Protein AF-A0A835P9I3-F1 (afdb_monomer_lite)

Foldseek 3Di:
DDDDDPPPDDDDDDDDDDDDDDDDDDDDDDDPDPPPPPVPPQQEKEFEPVCCPDPVLVVCVVVRHHYHYDHDPAAGMDRDQAEGEHEDEPVRVVVCVVVVVVVVNVVVCVVRHNHYYYHYDYDPVDDDDPPVPPPPPPPPDPDDDDDPDPPPD

Sequence (153 aa):
MMIPVDQDGRCIGPTTLFGPNPAISLDLPTKKLGCKMTMEKEMRVIVDMRKFMSSLPNVLHQKGMKVVHVTLDVGDYVLSPLVCVERKSISDLFQSFASGRLYHQVETMVCYYMIPILLIEFSQDKSFSFQVHIWRHLVSYHSFKFTNQPIVV

Radius of gyration: 31.37 Å; chains: 1; bounding box: 77×54×74 Å

Structure (mmCIF, N/CA/C/O backbone):
data_AF-A0A835P9I3-F1
#
_entry.id   AF-A0A835P9I3-F1
#
loop_
_atom_site.group_PDB
_atom_site.id
_atom_site.type_symbol
_atom_site.label_atom_id
_atom_site.label_alt_id
_atom_site.label_comp_id
_atom_site.label_asym_id
_atom_site.label_entity_id
_atom_site.label_seq_id
_atom_site.pdbx_PDB_ins_code
_atom_site.Cartn_x
_atom_site.Cartn_y
_atom_site.Cartn_z
_atom_site.occupancy
_atom_site.B_iso_or_equiv
_atom_site.auth_seq_id
_atom_site.auth_comp_id
_atom_site.auth_asym_id
_atom_site.auth_atom_id
_atom_site.pdbx_PDB_model_num
ATOM 1 N N . MET A 1 1 ? -52.365 -35.585 20.286 1.00 45.50 1 MET A N 1
ATOM 2 C CA . MET A 1 1 ? -53.319 -35.564 21.415 1.00 45.50 1 MET A CA 1
ATOM 3 C C . MET A 1 1 ? -53.363 -34.132 21.918 1.00 45.50 1 MET A C 1
ATOM 5 O O . MET A 1 1 ? -52.309 -33.577 22.192 1.00 45.50 1 MET A O 1
ATOM 9 N N . MET A 1 2 ? -54.531 -33.500 21.850 1.00 34.25 2 MET A N 1
ATOM 10 C CA . MET A 1 2 ? -54.709 -32.049 21.950 1.00 34.25 2 MET A CA 1
ATOM 11 C C . MET A 1 2 ? -55.071 -31.687 23.393 1.00 34.25 2 MET A C 1
ATOM 13 O O . MET A 1 2 ? -56.025 -32.236 23.937 1.00 34.25 2 MET A O 1
ATOM 17 N N . ILE A 1 3 ? -54.277 -30.818 24.013 1.00 48.44 3 ILE A N 1
ATOM 18 C CA . ILE A 1 3 ? -54.519 -30.293 25.361 1.00 48.44 3 ILE A CA 1
ATOM 19 C C . ILE A 1 3 ? -55.538 -29.153 25.200 1.00 48.44 3 ILE A C 1
ATOM 21 O O . I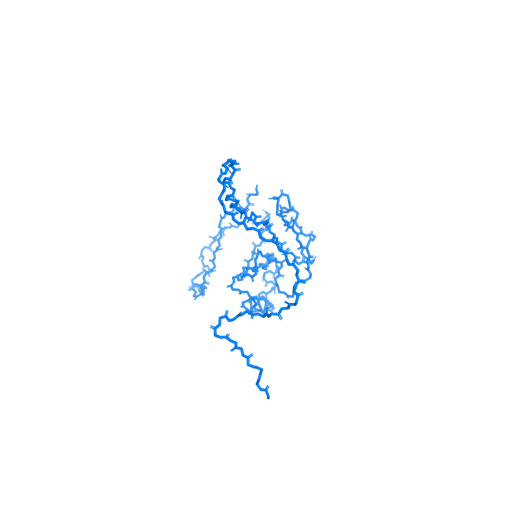LE A 1 3 ? -55.280 -28.265 24.383 1.00 48.44 3 ILE A O 1
ATOM 25 N N . PRO A 1 4 ? -56.695 -29.166 25.883 1.00 43.50 4 PRO A N 1
ATOM 26 C CA . PRO A 1 4 ? -57.675 -28.102 25.719 1.00 43.50 4 PRO A CA 1
ATOM 27 C C . PRO A 1 4 ? -57.169 -26.816 26.388 1.00 43.50 4 PRO A C 1
ATOM 29 O O . PRO A 1 4 ? -56.672 -26.840 27.512 1.00 43.50 4 PRO A O 1
ATOM 32 N N . VAL A 1 5 ? -57.276 -25.706 25.658 1.00 49.28 5 VAL A N 1
ATOM 33 C CA . VAL A 1 5 ? -56.970 -24.335 26.086 1.00 49.28 5 VAL A CA 1
ATOM 34 C C . VAL A 1 5 ? -58.290 -23.573 26.111 1.00 49.28 5 VAL A C 1
ATOM 36 O O . VAL A 1 5 ? -59.001 -23.566 25.105 1.00 49.28 5 VAL A O 1
ATOM 39 N N . ASP A 1 6 ? -58.614 -22.937 27.235 1.00 51.94 6 ASP A N 1
ATOM 40 C CA . ASP A 1 6 ? -59.749 -22.014 27.315 1.00 51.94 6 ASP A CA 1
ATOM 41 C C . ASP A 1 6 ? -59.437 -20.701 26.580 1.00 51.94 6 ASP A C 1
ATOM 43 O O . ASP A 1 6 ? -58.280 -20.279 26.478 1.00 51.94 6 ASP A O 1
ATOM 47 N N . GLN A 1 7 ? -60.481 -20.047 26.063 1.00 49.78 7 GLN A N 1
ATOM 48 C CA . GLN A 1 7 ? -60.406 -18.954 25.078 1.00 49.78 7 GLN A CA 1
ATOM 49 C C . GLN A 1 7 ? -59.767 -17.636 25.572 1.00 49.78 7 GLN A C 1
ATOM 51 O O . GLN A 1 7 ? -59.711 -16.677 24.810 1.00 49.78 7 GLN A O 1
ATOM 56 N N . ASP A 1 8 ? -59.181 -17.610 26.773 1.00 53.56 8 ASP A N 1
ATOM 57 C CA . ASP A 1 8 ? -58.531 -16.433 27.371 1.00 53.56 8 ASP A CA 1
ATOM 58 C C . ASP A 1 8 ? -57.035 -16.641 27.725 1.00 53.56 8 ASP A C 1
ATOM 60 O O . ASP A 1 8 ? -56.417 -15.803 28.386 1.00 53.56 8 ASP A O 1
ATOM 64 N N . GLY A 1 9 ? -56.411 -17.739 27.271 1.00 52.41 9 GLY A N 1
ATOM 65 C CA . GLY A 1 9 ? -54.947 -17.844 27.129 1.00 52.41 9 GLY A CA 1
ATOM 66 C C . GLY A 1 9 ? -54.091 -17.783 28.408 1.00 52.41 9 GLY A C 1
ATOM 67 O O . GLY A 1 9 ? -52.951 -17.319 28.346 1.00 52.41 9 GLY A O 1
ATOM 68 N N . ARG A 1 10 ? -54.583 -18.248 29.568 1.00 42.72 10 ARG A N 1
ATOM 69 C CA . ARG A 1 10 ? -53.804 -18.301 30.827 1.00 42.72 10 ARG A CA 1
ATOM 70 C C . ARG A 1 10 ? -53.681 -19.716 31.399 1.00 42.72 10 ARG A C 1
ATOM 72 O O . ARG A 1 10 ? -54.666 -20.428 31.541 1.00 42.72 10 ARG A O 1
ATOM 79 N N . CYS A 1 11 ? -52.457 -20.091 31.773 1.00 42.09 11 CYS A N 1
ATOM 80 C CA . CYS A 1 11 ? -52.115 -21.363 32.414 1.00 42.09 11 CYS A CA 1
ATOM 81 C C . CYS A 1 11 ? -52.436 -21.321 33.923 1.00 42.09 11 CYS A C 1
ATOM 83 O O . CYS A 1 11 ? -51.993 -20.401 34.610 1.00 42.09 11 CYS A O 1
ATOM 85 N N . ILE A 1 12 ? -53.164 -22.312 34.452 1.00 38.16 12 ILE A N 1
ATOM 86 C CA . ILE A 1 12 ? -53.538 -22.403 35.876 1.00 38.16 12 ILE A CA 1
ATOM 87 C C . ILE A 1 12 ? -52.534 -23.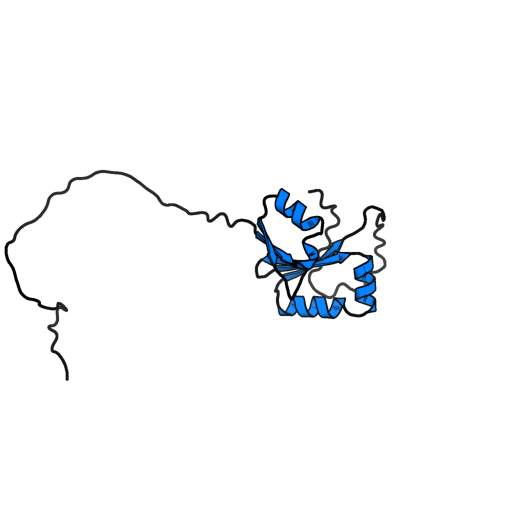288 36.638 1.00 38.16 12 ILE A C 1
ATOM 89 O O . ILE A 1 12 ? -52.396 -24.471 36.340 1.00 38.16 12 ILE A O 1
ATOM 93 N N . GLY A 1 13 ? -51.854 -22.715 37.637 1.00 41.97 13 GLY A N 1
ATOM 94 C CA . GLY A 1 13 ? -51.126 -23.427 38.701 1.00 41.97 13 GLY A CA 1
ATOM 95 C C . GLY A 1 13 ? -51.774 -23.173 40.080 1.00 41.97 13 GLY A C 1
ATOM 96 O O . GLY A 1 13 ? -52.588 -22.253 40.190 1.00 41.97 13 GLY A O 1
ATOM 97 N N . PRO A 1 14 ? -51.469 -23.957 41.136 1.00 39.97 14 PRO A N 1
ATOM 98 C CA . PRO A 1 14 ? -52.246 -23.930 42.380 1.00 39.97 14 PRO A CA 1
ATOM 99 C C . PRO A 1 14 ? -51.745 -22.927 43.453 1.00 39.97 14 PRO A C 1
ATOM 101 O O . PRO A 1 14 ? -50.643 -23.057 43.970 1.00 39.97 14 PRO A O 1
ATOM 104 N N . THR A 1 15 ? -52.623 -21.957 43.761 1.00 32.62 15 THR A N 1
ATOM 105 C CA . THR A 1 15 ? -53.053 -21.310 45.038 1.00 32.62 15 THR A CA 1
ATOM 106 C C . THR A 1 15 ? -52.075 -20.908 46.167 1.00 32.62 15 THR A C 1
ATOM 108 O O . THR A 1 15 ? -51.520 -21.785 46.808 1.00 32.62 15 THR A O 1
ATOM 111 N N . THR A 1 16 ? -52.091 -19.611 46.567 1.00 30.55 16 THR A N 1
ATOM 112 C CA . THR A 1 16 ? -52.496 -19.106 47.922 1.00 30.55 16 THR A CA 1
ATOM 113 C C . THR A 1 16 ? -52.731 -17.570 47.979 1.00 30.55 16 THR A C 1
ATOM 115 O O . THR A 1 16 ? -51.782 -16.798 47.977 1.00 30.55 16 THR A O 1
ATOM 118 N N . LEU A 1 17 ? -54.018 -17.183 48.034 1.00 33.66 17 LEU A N 1
ATOM 119 C CA . LEU A 1 17 ? -54.752 -16.278 48.961 1.00 33.66 17 LEU A CA 1
ATOM 120 C C . LEU A 1 17 ? -54.317 -14.822 49.333 1.00 33.66 17 LEU A C 1
ATOM 122 O O . LEU A 1 17 ? -53.223 -14.584 49.830 1.00 33.66 17 LEU A O 1
ATOM 126 N N . PHE A 1 18 ? -55.349 -13.944 49.287 1.00 30.67 18 PHE A N 1
ATOM 127 C CA . PHE A 1 18 ? -55.604 -12.614 49.914 1.00 30.67 18 PHE A CA 1
ATOM 128 C C . PHE A 1 18 ? -55.380 -11.325 49.063 1.00 30.67 18 PHE A C 1
ATOM 130 O O . PHE A 1 18 ? -54.255 -10.921 48.804 1.00 30.67 18 PHE A O 1
ATOM 137 N N . GLY A 1 19 ? -56.485 -10.663 48.649 1.00 29.11 19 GLY A N 1
ATOM 138 C CA . GLY A 1 19 ? -56.555 -9.316 48.004 1.00 29.11 19 GLY A CA 1
ATOM 139 C C . GLY A 1 19 ? -57.002 -8.202 48.985 1.00 29.11 19 GLY A C 1
ATOM 140 O O . GLY A 1 19 ? -56.842 -8.435 50.182 1.00 29.11 19 GLY A O 1
ATOM 141 N N . PRO A 1 20 ? -57.664 -7.072 48.597 1.00 43.62 20 PRO A N 1
ATOM 142 C CA . PRO A 1 20 ? -57.800 -6.370 47.298 1.00 43.62 20 PRO A CA 1
ATOM 143 C C . PRO A 1 20 ? -57.578 -4.808 47.352 1.00 43.62 20 PRO A C 1
ATOM 145 O O . PRO A 1 20 ? -57.498 -4.226 48.428 1.00 43.62 20 PRO A O 1
ATOM 148 N N . ASN A 1 21 ? -57.633 -4.139 46.179 1.00 38.75 21 ASN A N 1
ATOM 149 C CA . ASN A 1 21 ? -57.996 -2.716 45.889 1.00 38.75 21 ASN A CA 1
ATOM 150 C C . ASN A 1 21 ? -56.939 -1.585 45.652 1.00 38.75 21 ASN A C 1
ATOM 152 O O . ASN A 1 21 ? -55.798 -1.701 46.087 1.00 38.75 21 ASN A O 1
ATOM 156 N N . PRO A 1 22 ? -57.309 -0.525 44.868 1.00 48.56 22 PRO A N 1
ATOM 157 C CA . PRO A 1 22 ? -56.428 0.218 43.948 1.00 48.56 22 PRO A CA 1
ATOM 158 C C . PRO A 1 22 ? -56.128 1.695 44.325 1.00 48.56 22 PRO A C 1
ATOM 160 O O . PRO A 1 22 ? -56.742 2.253 45.226 1.00 48.56 22 PRO A O 1
ATOM 163 N N . ALA A 1 23 ? -55.250 2.319 43.518 1.00 40.91 23 ALA A N 1
ATOM 164 C CA . ALA A 1 23 ? -54.913 3.753 43.389 1.00 40.91 23 ALA A CA 1
ATOM 165 C C . ALA A 1 23 ? -54.117 4.429 44.530 1.00 40.91 23 ALA A C 1
ATOM 167 O O . ALA A 1 23 ? -54.651 4.643 45.605 1.00 40.91 23 ALA A O 1
ATOM 168 N N . ILE A 1 24 ? -52.883 4.871 44.223 1.00 35.47 24 ILE A N 1
ATOM 169 C CA . ILE A 1 24 ? -52.214 6.097 44.718 1.00 35.47 24 ILE A CA 1
ATOM 170 C C . ILE A 1 24 ? -51.138 6.488 43.686 1.00 35.47 24 ILE A C 1
ATOM 172 O O . ILE A 1 24 ? -50.249 5.703 43.360 1.00 35.47 24 ILE A O 1
ATOM 176 N N . SER A 1 25 ? -51.241 7.712 43.171 1.00 47.00 25 SER A N 1
ATOM 177 C CA . SER A 1 25 ? -50.207 8.452 42.443 1.00 47.00 25 SER A CA 1
ATOM 178 C C . SER A 1 25 ? -49.273 9.160 43.428 1.00 47.00 25 SER A C 1
ATOM 180 O O . SER A 1 25 ? -49.774 9.874 44.294 1.00 47.00 25 SER A O 1
ATOM 182 N N . LEU A 1 26 ? -47.953 9.053 43.251 1.00 40.75 26 LEU A N 1
ATOM 183 C CA . LEU A 1 26 ? -46.977 10.019 43.771 1.00 40.75 26 LEU A CA 1
ATOM 184 C C . LEU A 1 26 ? -45.824 10.175 42.767 1.00 40.75 26 LEU A C 1
ATOM 186 O O . LEU A 1 26 ? -45.188 9.201 42.369 1.00 40.75 26 LEU A O 1
ATOM 190 N N . ASP A 1 27 ? -45.626 11.420 42.346 1.00 50.34 27 ASP A N 1
ATOM 191 C CA . ASP A 1 27 ? -44.712 11.887 41.307 1.00 50.34 27 ASP A CA 1
ATOM 192 C C . ASP A 1 27 ? -43.249 12.082 41.769 1.00 50.34 27 ASP A C 1
ATOM 194 O O . ASP A 1 27 ? -42.954 12.138 42.962 1.00 50.34 27 ASP A O 1
ATOM 198 N N . LEU A 1 28 ? -42.409 12.360 40.752 1.00 42.25 28 LEU A N 1
ATOM 199 C CA . LEU A 1 28 ? -41.097 13.047 40.701 1.00 42.25 28 LEU A CA 1
ATOM 200 C C . LEU A 1 28 ? -39.813 12.174 40.699 1.00 42.25 28 LEU A C 1
ATOM 202 O O . LEU A 1 28 ? -39.745 11.145 41.356 1.00 42.25 28 LEU A O 1
ATOM 206 N N . PRO A 1 29 ? -38.689 12.659 40.117 1.00 41.84 29 PRO A N 1
ATOM 207 C CA . PRO A 1 29 ? -38.534 13.355 38.833 1.00 41.84 29 PRO A CA 1
ATOM 208 C C . PRO A 1 29 ? -37.253 12.918 38.064 1.00 41.84 29 PRO A C 1
ATOM 210 O O . PRO A 1 29 ? -36.321 12.344 38.614 1.00 41.84 29 PRO A O 1
ATOM 213 N N . THR A 1 30 ? -37.115 13.393 36.822 1.00 41.19 30 THR A N 1
ATOM 214 C CA . THR A 1 30 ? -35.824 13.636 36.132 1.00 41.19 30 THR A CA 1
ATOM 215 C C . THR A 1 30 ? -34.983 12.416 35.726 1.00 41.19 30 THR A C 1
ATOM 217 O O . THR A 1 30 ? -34.235 11.843 36.508 1.00 41.19 30 THR A O 1
ATOM 220 N N . LYS A 1 31 ? -34.909 12.172 34.417 1.00 47.69 31 LYS A N 1
ATOM 221 C CA . LYS A 1 31 ? -33.748 12.563 33.592 1.00 47.69 31 LYS A CA 1
ATOM 222 C C . LYS A 1 31 ? -33.985 12.090 32.164 1.00 47.69 31 LYS A C 1
ATOM 224 O O . LYS A 1 31 ? -34.009 10.899 31.875 1.00 47.69 31 LYS A O 1
ATOM 229 N N . LYS A 1 32 ? -34.103 13.055 31.249 1.00 54.41 32 LYS A N 1
ATOM 230 C CA . LYS A 1 32 ? -33.764 12.823 29.847 1.00 54.41 32 LYS A CA 1
ATOM 231 C C . LYS A 1 32 ? -32.334 12.284 29.824 1.00 54.41 32 LYS A C 1
ATOM 233 O O . LYS A 1 32 ? -31.408 13.021 30.141 1.00 54.41 32 LYS A O 1
ATOM 238 N N . LEU A 1 33 ? -32.157 11.032 29.428 1.00 36.97 33 LEU A N 1
ATOM 239 C CA . LEU A 1 33 ? -30.871 10.558 28.940 1.00 36.97 33 LEU A CA 1
ATOM 240 C C . LEU A 1 33 ? -31.102 9.825 27.625 1.00 36.97 33 LEU A C 1
ATOM 242 O O . LEU A 1 33 ? -30.971 8.612 27.511 1.00 36.97 33 LEU A O 1
ATOM 246 N N . GLY A 1 34 ? -31.447 10.611 26.605 1.00 48.78 34 GLY A N 1
ATOM 247 C CA . GLY A 1 34 ? -31.099 10.254 25.240 1.00 48.78 34 GLY A CA 1
ATOM 248 C C . GLY A 1 34 ? -29.580 10.292 25.142 1.00 48.78 34 GLY A C 1
ATOM 249 O O . GLY A 1 34 ? -29.007 11.312 24.769 1.00 48.78 34 GLY A O 1
ATOM 250 N N . CYS A 1 35 ? -28.921 9.207 25.544 1.00 43.91 35 CY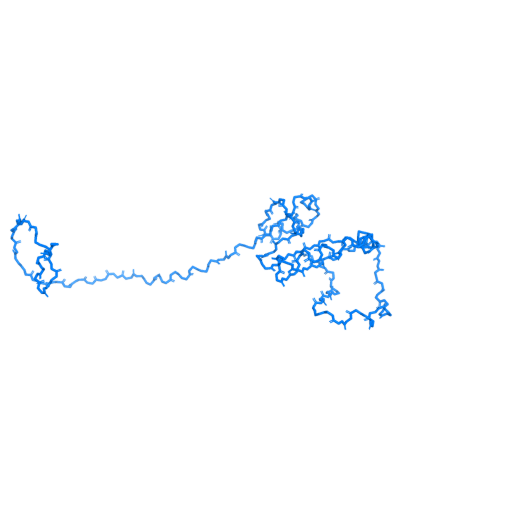S A N 1
ATOM 251 C CA . CYS A 1 35 ? -27.517 9.022 25.243 1.00 43.91 35 CYS A CA 1
ATOM 252 C C . CYS A 1 35 ? -27.435 8.706 23.752 1.00 43.91 35 CYS A C 1
ATOM 254 O O . CYS A 1 35 ? -27.544 7.559 23.322 1.00 43.91 35 CYS A O 1
ATOM 256 N N . LYS A 1 36 ? -27.292 9.754 22.941 1.00 52.16 36 LYS A N 1
ATOM 257 C CA . LYS A 1 36 ? -26.747 9.603 21.601 1.00 52.16 36 LYS A CA 1
ATOM 258 C C . LYS A 1 36 ? -25.286 9.206 21.802 1.00 52.16 36 LYS A C 1
ATOM 260 O O . LYS A 1 36 ? -24.421 10.066 21.919 1.00 52.16 36 LYS A O 1
ATOM 265 N N . MET A 1 37 ? -25.040 7.902 21.912 1.00 46.25 37 MET A N 1
ATOM 266 C CA . MET A 1 37 ? -23.707 7.325 21.807 1.00 46.25 37 MET A CA 1
ATOM 267 C C . MET A 1 37 ? -23.241 7.583 20.376 1.00 46.25 37 MET A C 1
ATOM 269 O O . MET A 1 37 ? -23.479 6.784 19.470 1.00 46.25 37 MET A O 1
ATOM 273 N N . THR A 1 38 ? -22.632 8.738 20.133 1.00 46.22 38 THR A N 1
ATOM 274 C CA . THR A 1 38 ? -21.734 8.883 18.997 1.00 46.22 38 THR A CA 1
ATOM 275 C C . THR A 1 38 ? -20.563 7.965 19.302 1.00 46.22 38 THR A C 1
ATOM 277 O O . THR A 1 38 ? -19.661 8.311 20.057 1.00 46.22 38 THR A O 1
ATOM 280 N N . MET A 1 39 ? -20.652 6.733 18.800 1.00 49.88 39 MET A N 1
ATOM 281 C CA . MET A 1 39 ? -19.522 5.823 18.701 1.00 49.88 39 MET A CA 1
ATOM 282 C C . MET A 1 39 ? -18.501 6.529 17.808 1.00 49.88 39 MET A C 1
ATOM 284 O O . MET A 1 39 ? -18.555 6.406 16.585 1.00 49.88 39 MET A O 1
ATOM 288 N N . GLU A 1 40 ? -17.636 7.340 18.413 1.00 58.41 40 GLU A N 1
ATOM 289 C CA . GLU A 1 40 ? -16.437 7.874 17.781 1.00 58.41 40 GLU A CA 1
ATOM 290 C C . GLU A 1 40 ? -15.616 6.653 17.371 1.00 58.41 40 GLU A C 1
ATOM 292 O O . GLU A 1 40 ? -14.949 6.006 18.181 1.00 58.41 40 GLU A O 1
ATOM 297 N N . LYS A 1 41 ? -15.792 6.229 16.119 1.00 69.62 41 LYS A N 1
ATOM 298 C CA . LYS A 1 41 ? -15.117 5.061 15.577 1.00 69.62 41 LYS A CA 1
ATOM 299 C C . LYS A 1 41 ? -13.643 5.425 15.496 1.00 69.62 41 LYS A C 1
ATOM 301 O O . LYS A 1 41 ? -13.250 6.147 14.585 1.00 69.62 41 LYS A O 1
ATOM 306 N N . GLU A 1 42 ? -12.852 4.932 16.450 1.00 78.44 42 GLU A N 1
ATOM 307 C CA . GLU A 1 42 ? -11.395 5.071 16.432 1.00 78.44 42 GLU A CA 1
ATOM 308 C C . GLU A 1 42 ? -10.873 4.778 15.019 1.00 78.44 42 GLU A C 1
ATOM 310 O O . GLU A 1 42 ? -11.139 3.706 14.460 1.00 78.44 42 GLU A O 1
ATOM 315 N N . MET A 1 43 ? -10.151 5.733 14.429 1.00 85.00 43 MET A N 1
ATOM 316 C CA . MET A 1 43 ? -9.546 5.562 13.112 1.00 85.00 43 MET A CA 1
ATOM 317 C C . MET A 1 43 ? -8.449 4.501 13.225 1.00 85.00 43 MET A C 1
ATOM 319 O O . MET A 1 43 ? -7.403 4.731 13.838 1.00 85.00 43 MET A O 1
ATOM 323 N N . ARG A 1 44 ? -8.710 3.316 12.666 1.00 93.62 44 ARG A N 1
ATOM 324 C CA . ARG A 1 44 ? -7.785 2.179 12.685 1.00 93.62 44 ARG A CA 1
ATOM 325 C C . ARG A 1 44 ? -7.230 1.925 11.297 1.00 93.62 44 ARG A C 1
ATOM 327 O O . ARG A 1 44 ? -7.992 1.895 10.335 1.00 93.62 44 ARG A O 1
ATOM 334 N N . VAL A 1 45 ? -5.931 1.669 11.224 1.00 95.06 45 VAL A N 1
ATOM 335 C CA . VAL A 1 45 ? -5.242 1.281 9.991 1.00 95.06 45 VAL A CA 1
ATOM 336 C C . VAL A 1 45 ? -4.568 -0.062 10.218 1.00 95.06 45 VAL A C 1
ATOM 338 O O . VAL A 1 45 ? -3.829 -0.230 11.190 1.00 95.06 45 VAL A O 1
ATOM 341 N N . ILE A 1 46 ? -4.828 -1.015 9.326 1.00 96.81 46 ILE A N 1
ATOM 342 C CA . ILE A 1 46 ? -4.126 -2.298 9.319 1.00 96.81 46 ILE A CA 1
ATOM 343 C C . ILE A 1 46 ? -2.936 -2.167 8.373 1.00 96.81 46 ILE A C 1
ATOM 345 O O . ILE A 1 46 ? -3.082 -1.654 7.266 1.00 96.81 46 ILE A O 1
ATOM 349 N N . VAL A 1 47 ? -1.767 -2.606 8.818 1.00 97.25 47 VAL A N 1
ATOM 350 C CA . VAL A 1 47 ? -0.508 -2.524 8.076 1.00 97.25 47 VAL A CA 1
ATOM 351 C C . VAL A 1 47 ? 0.047 -3.925 7.895 1.00 97.25 47 VAL A C 1
ATOM 353 O O . VAL A 1 47 ? 0.099 -4.694 8.857 1.00 97.25 47 VAL A O 1
ATOM 356 N N . ASP A 1 48 ? 0.513 -4.236 6.691 1.00 97.00 48 ASP A N 1
ATOM 357 C CA . ASP A 1 48 ? 1.241 -5.469 6.438 1.00 97.00 48 ASP A CA 1
ATOM 358 C C . ASP A 1 48 ? 2.535 -5.521 7.273 1.00 97.00 48 ASP A C 1
ATOM 360 O O . ASP A 1 48 ? 3.319 -4.566 7.301 1.00 97.00 48 ASP A O 1
ATOM 364 N N . MET A 1 49 ? 2.796 -6.647 7.943 1.00 95.25 49 MET A N 1
ATOM 365 C CA . MET A 1 49 ? 3.990 -6.815 8.788 1.00 95.25 49 MET A CA 1
ATOM 366 C C . MET A 1 49 ? 5.307 -6.513 8.053 1.00 95.25 49 MET A C 1
ATOM 368 O O . MET A 1 49 ? 6.228 -5.969 8.664 1.00 95.25 49 MET A O 1
ATOM 372 N N . ARG A 1 50 ? 5.398 -6.782 6.741 1.00 93.69 50 ARG A N 1
ATOM 373 C CA . ARG A 1 50 ? 6.588 -6.495 5.916 1.00 93.69 50 ARG A CA 1
ATOM 374 C C . ARG A 1 50 ? 6.806 -4.993 5.726 1.00 93.69 50 ARG A C 1
ATOM 376 O O . ARG A 1 50 ? 7.927 -4.564 5.467 1.00 93.69 50 ARG A O 1
ATOM 383 N N . LYS A 1 51 ? 5.755 -4.181 5.869 1.00 91.38 51 LYS A N 1
ATOM 384 C CA . LYS A 1 51 ? 5.792 -2.714 5.753 1.00 91.38 51 LYS A CA 1
ATOM 385 C C . LYS A 1 51 ? 5.824 -2.006 7.104 1.00 91.38 51 LYS A C 1
ATOM 387 O O . LYS A 1 51 ? 5.960 -0.780 7.132 1.00 91.38 51 LYS A O 1
ATOM 392 N N . PHE A 1 52 ? 5.763 -2.741 8.216 1.00 88.94 52 PHE A N 1
ATOM 393 C CA . PHE A 1 52 ? 5.722 -2.161 9.559 1.00 88.94 52 PHE A CA 1
ATOM 394 C C . PHE A 1 52 ? 6.994 -1.380 9.928 1.00 88.94 52 PHE A C 1
ATOM 396 O O . PHE A 1 52 ? 6.902 -0.341 10.569 1.00 88.94 52 PHE A O 1
ATOM 403 N N . MET A 1 53 ? 8.166 -1.818 9.451 1.00 87.88 53 MET A N 1
ATOM 404 C CA . MET A 1 53 ? 9.454 -1.145 9.709 1.00 87.88 53 MET A CA 1
ATOM 405 C C . MET A 1 53 ? 9.694 0.106 8.854 1.00 87.88 53 MET A C 1
ATOM 407 O O . MET A 1 53 ? 10.756 0.720 8.929 1.00 87.88 53 MET A O 1
ATOM 411 N N . SER A 1 54 ? 8.731 0.488 8.014 1.00 88.12 54 SER A N 1
ATOM 412 C CA . SER A 1 54 ? 8.829 1.724 7.241 1.00 88.12 54 SER A CA 1
ATOM 413 C C . SER A 1 54 ? 8.444 2.958 8.068 1.00 88.12 54 SER A C 1
ATOM 415 O O . SER A 1 54 ? 7.955 2.854 9.190 1.00 88.12 54 SER A O 1
ATOM 417 N N . SER A 1 55 ? 8.656 4.157 7.519 1.00 87.00 55 SER A N 1
ATOM 418 C CA . SER A 1 55 ? 8.349 5.420 8.206 1.00 87.00 55 SER A CA 1
ATOM 419 C C . SER A 1 55 ? 6.846 5.667 8.399 1.00 87.00 55 SER A C 1
ATOM 421 O O . SER A 1 55 ? 6.439 6.251 9.403 1.00 87.00 55 SER A O 1
ATOM 423 N N . LEU A 1 56 ? 6.008 5.213 7.461 1.00 87.75 56 LEU A N 1
ATOM 424 C CA . LEU A 1 56 ? 4.584 5.558 7.415 1.00 87.75 56 LEU A CA 1
ATOM 425 C C . LEU A 1 56 ? 3.772 5.043 8.628 1.00 87.75 56 LEU A C 1
ATOM 427 O O . LEU A 1 56 ? 3.027 5.840 9.196 1.00 87.75 56 LEU A O 1
ATOM 431 N N . PRO A 1 57 ? 3.920 3.787 9.099 1.00 90.88 57 PRO A N 1
ATOM 432 C CA . PRO A 1 57 ? 3.239 3.305 10.307 1.00 90.88 57 PRO A CA 1
ATOM 433 C C . PRO A 1 57 ? 3.516 4.158 11.550 1.00 90.88 57 PRO A C 1
ATOM 435 O O . PRO A 1 57 ? 2.599 4.433 12.321 1.00 90.88 57 PRO A O 1
ATOM 438 N N . ASN A 1 58 ? 4.755 4.632 11.718 1.00 90.88 58 ASN A N 1
ATOM 439 C CA . ASN A 1 58 ? 5.125 5.500 12.836 1.00 90.88 58 ASN A CA 1
ATOM 440 C C . ASN A 1 58 ? 4.413 6.862 12.750 1.00 90.88 58 ASN A C 1
ATOM 442 O O . ASN A 1 58 ? 3.836 7.327 13.730 1.00 90.88 58 ASN A O 1
ATOM 446 N N . VAL A 1 59 ? 4.377 7.470 11.561 1.00 90.44 59 VAL A N 1
ATOM 447 C CA . VAL A 1 59 ? 3.670 8.743 11.329 1.00 90.44 59 VAL A CA 1
ATOM 448 C C . VAL A 1 59 ? 2.168 8.610 11.604 1.00 90.44 59 VAL A C 1
ATOM 450 O O . VAL A 1 59 ? 1.583 9.472 12.257 1.00 90.44 59 VAL A O 1
ATOM 453 N N . LEU A 1 60 ? 1.539 7.517 11.157 1.00 90.44 60 LEU A N 1
ATOM 454 C CA . LEU A 1 60 ? 0.116 7.258 11.405 1.00 90.44 60 LEU A CA 1
ATOM 455 C C . LEU A 1 60 ? -0.184 7.135 12.904 1.00 90.44 60 LEU A C 1
ATOM 457 O O . LEU A 1 60 ? -1.161 7.706 13.390 1.00 90.44 60 LEU A O 1
ATOM 461 N N . HIS A 1 61 ? 0.686 6.447 13.644 1.00 91.19 61 HIS A N 1
ATOM 462 C CA . HIS A 1 61 ? 0.564 6.325 15.093 1.00 91.19 61 HIS A CA 1
ATOM 463 C C . HIS A 1 61 ? 0.711 7.682 15.800 1.00 91.19 61 HIS A C 1
ATOM 465 O O . HIS A 1 61 ? -0.095 8.022 16.664 1.00 91.19 61 HIS A O 1
ATOM 471 N N . GLN A 1 62 ? 1.687 8.503 15.396 1.00 90.56 62 GLN A N 1
ATOM 472 C CA . GLN A 1 62 ? 1.870 9.864 15.928 1.00 90.56 62 GLN A CA 1
ATOM 473 C C . GLN A 1 62 ? 0.670 10.778 15.648 1.00 90.56 62 GLN A C 1
ATOM 475 O O . GLN A 1 62 ? 0.387 11.683 16.429 1.00 90.56 62 GLN A O 1
ATOM 480 N N . LYS A 1 63 ? -0.075 10.521 14.568 1.00 88.44 63 LYS A N 1
ATOM 481 C CA . LYS A 1 63 ? -1.331 11.211 14.239 1.00 88.44 63 LYS A CA 1
ATOM 482 C C . LYS A 1 63 ? -2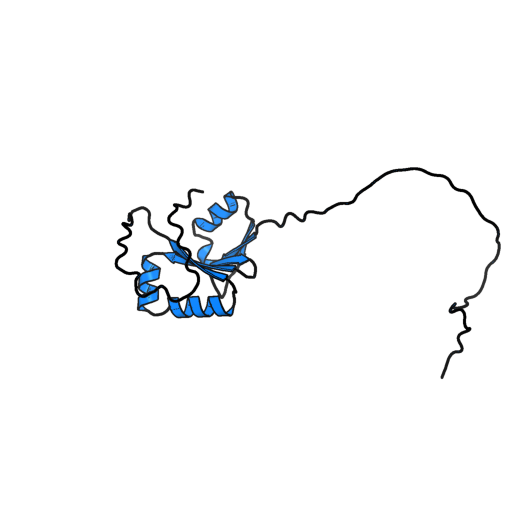.550 10.713 15.020 1.00 88.44 63 LYS A C 1
ATOM 484 O O . LYS A 1 63 ? -3.664 11.140 14.731 1.00 88.44 63 LYS A O 1
ATOM 489 N N . GLY A 1 64 ? -2.357 9.836 16.005 1.00 88.00 64 GLY A N 1
ATOM 490 C CA . GLY A 1 64 ? -3.431 9.320 16.852 1.00 88.00 64 GLY A CA 1
ATOM 491 C C . GLY A 1 64 ? -4.273 8.229 16.187 1.00 88.00 64 GLY A C 1
ATOM 492 O O . GLY A 1 64 ? -5.350 7.909 16.685 1.00 88.00 64 GLY A O 1
ATOM 493 N N . MET A 1 65 ? -3.810 7.648 15.073 1.00 91.38 65 MET A N 1
ATOM 494 C CA . MET A 1 65 ? -4.467 6.488 14.472 1.00 91.38 65 MET A CA 1
ATOM 495 C C . MET A 1 65 ? -4.000 5.206 15.152 1.00 91.38 65 MET A C 1
ATOM 497 O O . MET A 1 65 ? -2.812 5.007 15.411 1.00 91.38 65 MET A O 1
ATOM 501 N N . LYS A 1 66 ? -4.931 4.282 15.381 1.00 94.44 66 LYS A N 1
ATOM 502 C CA . LYS A 1 66 ? -4.594 2.969 15.924 1.00 94.44 66 LYS A CA 1
ATOM 503 C C . LYS A 1 66 ? -4.050 2.079 14.812 1.00 94.44 66 LYS A C 1
ATOM 505 O O . LYS A 1 66 ? -4.797 1.613 13.950 1.00 94.44 66 LYS A O 1
ATOM 510 N N . VAL A 1 67 ? -2.745 1.844 14.854 1.00 94.94 67 VAL A N 1
ATOM 511 C CA . VAL A 1 67 ? -2.028 0.999 13.896 1.00 94.94 67 VAL A CA 1
ATOM 512 C C . VAL A 1 67 ? -2.027 -0.445 14.388 1.00 94.94 67 VAL A C 1
ATOM 514 O O . VAL A 1 67 ? -1.564 -0.731 15.490 1.00 94.94 67 VAL A O 1
ATOM 517 N N . VAL A 1 68 ? -2.537 -1.359 13.567 1.00 95.31 68 VAL A N 1
ATOM 518 C CA . VAL A 1 68 ? -2.528 -2.804 13.831 1.00 95.31 68 VAL A CA 1
ATOM 519 C C . VAL A 1 68 ? -1.698 -3.474 12.746 1.00 95.31 68 VAL A C 1
ATOM 521 O O . VAL A 1 68 ? -1.956 -3.263 11.567 1.00 95.31 68 VAL A O 1
ATOM 524 N N . HIS A 1 69 ? -0.702 -4.270 13.120 1.00 95.06 69 HIS A N 1
ATOM 525 C CA . HIS A 1 69 ? 0.122 -4.999 12.158 1.00 95.06 69 HIS A CA 1
ATOM 526 C C . HIS A 1 69 ? -0.355 -6.447 12.033 1.00 95.06 69 HIS A C 1
ATOM 528 O O . HIS A 1 69 ? -0.530 -7.133 13.037 1.00 95.06 69 HIS A O 1
ATOM 534 N N . VAL A 1 70 ? -0.581 -6.899 10.802 1.00 96.25 70 VAL A N 1
ATOM 535 C CA . VAL A 1 70 ? -1.018 -8.263 10.459 1.00 96.25 70 VAL A CA 1
ATOM 536 C C . VAL A 1 70 ? -0.333 -8.657 9.152 1.00 96.25 70 VAL A C 1
ATOM 538 O O . VAL A 1 70 ? 0.025 -7.787 8.365 1.00 96.25 70 VAL A O 1
ATOM 541 N N . THR A 1 71 ? -0.089 -9.941 8.905 1.00 97.00 71 THR A N 1
ATOM 542 C CA . THR A 1 71 ? 0.343 -10.390 7.574 1.00 97.00 71 THR A CA 1
ATOM 543 C C . THR A 1 71 ? -0.846 -10.327 6.622 1.00 97.00 71 THR A C 1
ATOM 545 O O . THR A 1 71 ? -1.858 -10.977 6.871 1.00 97.00 71 THR A O 1
ATOM 548 N N . LEU A 1 72 ? -0.739 -9.523 5.565 1.00 96.38 72 LEU A N 1
ATOM 549 C CA . LEU A 1 72 ? -1.786 -9.369 4.564 1.00 96.38 72 LEU A CA 1
ATOM 550 C C . LEU A 1 72 ? -1.423 -10.157 3.307 1.00 96.38 72 LEU A C 1
ATOM 552 O O . LEU A 1 72 ? -0.310 -10.057 2.785 1.00 96.38 72 LEU A O 1
ATOM 556 N N . ASP A 1 73 ? -2.393 -10.899 2.782 1.00 95.56 73 ASP A N 1
ATOM 557 C CA . ASP A 1 73 ? -2.242 -11.556 1.482 1.00 95.56 73 ASP A CA 1
ATOM 558 C C . ASP A 1 73 ? -2.301 -10.534 0.334 1.00 95.56 73 ASP A C 1
ATOM 560 O O . ASP A 1 73 ? -1.660 -10.717 -0.701 1.00 95.56 73 ASP A O 1
ATOM 564 N N . VAL A 1 74 ? -3.042 -9.432 0.530 1.00 96.62 74 VAL A N 1
ATOM 565 C CA . VAL A 1 74 ? -3.324 -8.419 -0.496 1.00 96.62 74 VAL A CA 1
ATOM 566 C C . VAL A 1 74 ? -3.136 -7.006 0.056 1.00 96.62 74 VAL A C 1
ATOM 568 O O . VAL A 1 74 ? -3.805 -6.608 1.011 1.00 96.62 74 VAL A O 1
ATOM 571 N N . GLY A 1 75 ? -2.282 -6.225 -0.609 1.00 95.62 75 GLY A N 1
ATOM 572 C CA . GLY A 1 75 ? -1.989 -4.834 -0.268 1.00 95.62 75 GLY A CA 1
ATOM 573 C C . GLY A 1 75 ? -1.031 -4.664 0.915 1.00 95.62 75 GLY A C 1
ATOM 574 O O . GLY A 1 75 ? -0.732 -5.593 1.661 1.00 95.62 75 GLY A O 1
ATOM 575 N N . ASP A 1 76 ? -0.567 -3.431 1.095 1.00 95.81 76 ASP A N 1
ATOM 576 C CA . ASP A 1 76 ? 0.347 -3.033 2.167 1.00 95.81 76 ASP A CA 1
ATOM 577 C C . ASP A 1 76 ? -0.383 -2.393 3.357 1.00 95.81 76 ASP A C 1
ATOM 579 O O . ASP A 1 76 ? 0.064 -2.493 4.501 1.00 95.81 76 ASP A O 1
ATOM 583 N N . TYR A 1 77 ? -1.495 -1.703 3.093 1.00 96.50 77 TYR A N 1
ATOM 584 C CA . TYR A 1 77 ? -2.316 -1.049 4.109 1.00 96.50 77 TYR A CA 1
ATOM 585 C C . TYR A 1 77 ? -3.796 -1.279 3.819 1.00 96.50 77 TYR A C 1
ATOM 587 O O . TYR A 1 77 ? -4.237 -1.179 2.676 1.00 96.50 77 TYR A O 1
ATOM 595 N N . VAL A 1 78 ? -4.591 -1.497 4.861 1.00 96.50 78 VAL A N 1
ATOM 596 C CA . VAL A 1 78 ? -6.054 -1.546 4.772 1.00 96.50 78 VAL A CA 1
ATOM 597 C C . VAL A 1 78 ? -6.612 -0.434 5.647 1.00 96.50 78 VAL A C 1
ATOM 599 O O . VAL A 1 78 ? -6.484 -0.456 6.873 1.00 96.50 78 VAL A O 1
ATOM 602 N N . LEU A 1 79 ? -7.207 0.566 4.993 1.00 93.94 79 LEU A N 1
ATOM 603 C CA . LEU A 1 79 ? -7.774 1.752 5.648 1.00 93.94 79 LEU A CA 1
ATOM 604 C C . LEU A 1 79 ? -9.217 1.501 6.098 1.00 93.94 79 LEU A C 1
ATOM 606 O O . LEU A 1 79 ? -9.709 2.096 7.052 1.00 93.94 79 LEU A O 1
ATOM 610 N N . SER A 1 80 ? -9.917 0.625 5.381 1.00 92.94 80 SER A N 1
ATOM 611 C CA . SER A 1 80 ? -11.267 0.175 5.702 1.00 92.94 80 SER A CA 1
ATOM 612 C C . SER A 1 80 ? -11.532 -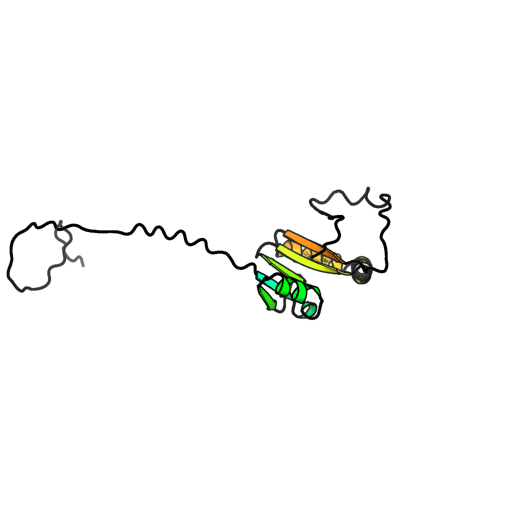1.171 5.020 1.00 92.94 80 SER A C 1
ATOM 614 O O . SER A 1 80 ? -10.783 -1.530 4.113 1.00 92.94 80 SER A O 1
ATOM 616 N N . PRO A 1 81 ? -12.618 -1.892 5.355 1.00 93.75 81 PRO A N 1
ATOM 617 C CA . PRO A 1 81 ? -12.974 -3.136 4.664 1.00 93.75 81 PRO A CA 1
ATOM 618 C C . PRO A 1 81 ? -13.118 -3.003 3.138 1.00 93.75 81 PRO A C 1
ATOM 620 O O . PRO A 1 81 ? -13.076 -4.003 2.437 1.00 93.75 81 PRO A O 1
ATOM 623 N N . LEU A 1 82 ? -13.296 -1.781 2.624 1.00 94.31 82 LEU A N 1
ATOM 624 C CA . LEU A 1 82 ? -13.478 -1.504 1.199 1.00 94.31 82 LEU A CA 1
ATOM 625 C C . LEU A 1 82 ? -12.210 -0.980 0.514 1.00 94.31 82 LEU A C 1
ATOM 627 O O . LEU A 1 82 ? -12.154 -0.972 -0.713 1.00 94.31 82 LEU A O 1
ATOM 631 N N . VAL A 1 83 ? -11.229 -0.502 1.288 1.00 95.19 83 VAL A N 1
ATOM 632 C CA . VAL A 1 83 ? -10.098 0.286 0.784 1.00 95.19 83 VAL A CA 1
ATOM 633 C C . VAL A 1 83 ? -8.783 -0.372 1.178 1.00 95.19 83 VAL A C 1
ATOM 635 O O . VAL A 1 83 ? -8.449 -0.426 2.367 1.00 95.19 83 VAL A O 1
ATOM 638 N N . CYS A 1 84 ? -8.007 -0.770 0.173 1.00 97.06 84 CYS A N 1
ATOM 639 C CA . CYS A 1 84 ? -6.626 -1.213 0.328 1.00 97.06 84 CYS A CA 1
ATOM 640 C C . CYS A 1 84 ? -5.665 -0.265 -0.393 1.00 97.06 84 CYS A C 1
ATOM 642 O O . CYS A 1 84 ? -6.028 0.417 -1.353 1.00 97.06 84 CYS A O 1
ATOM 644 N N . VAL A 1 85 ? -4.426 -0.224 0.084 1.00 97.00 85 VAL A N 1
ATOM 645 C CA . VAL A 1 85 ? -3.347 0.576 -0.485 1.00 97.00 85 VAL A CA 1
ATOM 646 C C . VAL A 1 85 ? -2.141 -0.317 -0.721 1.00 97.00 85 VAL A C 1
ATOM 648 O O . VAL A 1 85 ? -1.693 -1.002 0.194 1.00 97.00 85 VAL A O 1
ATOM 651 N N . GLU A 1 86 ? -1.583 -0.260 -1.921 1.00 96.88 86 GLU A N 1
ATOM 652 C CA . GLU A 1 86 ? -0.276 -0.815 -2.270 1.00 96.88 86 GLU A CA 1
ATOM 653 C C . GLU A 1 86 ? 0.719 0.343 -2.366 1.00 96.88 86 GLU A C 1
ATOM 655 O O . GLU A 1 86 ? 0.487 1.296 -3.112 1.00 96.88 86 GLU A O 1
ATOM 660 N N . ARG A 1 87 ? 1.823 0.300 -1.617 1.00 95.19 87 ARG A N 1
ATOM 661 C CA . ARG A 1 87 ? 2.853 1.344 -1.630 1.00 95.19 87 ARG A CA 1
ATOM 662 C C . ARG A 1 87 ? 4.049 0.902 -2.469 1.00 95.19 87 ARG A C 1
ATOM 664 O O . ARG A 1 87 ? 4.728 -0.078 -2.155 1.00 95.19 87 ARG A O 1
ATOM 671 N N . LYS A 1 88 ? 4.368 1.698 -3.491 1.00 94.06 88 LYS A N 1
ATOM 672 C CA . LYS A 1 88 ? 5.441 1.445 -4.460 1.00 94.06 88 LYS A CA 1
ATOM 673 C C . LYS A 1 88 ? 6.440 2.600 -4.483 1.00 94.06 88 LYS A C 1
ATOM 675 O O . LYS A 1 88 ? 6.047 3.751 -4.651 1.00 94.06 88 LYS A O 1
ATOM 680 N N . SER A 1 89 ? 7.733 2.307 -4.367 1.00 91.94 89 SER A N 1
ATOM 681 C CA . SER A 1 89 ? 8.772 3.289 -4.702 1.00 91.94 89 SER A CA 1
ATOM 682 C C . SER A 1 89 ? 8.916 3.404 -6.222 1.00 91.94 89 SER A C 1
ATOM 684 O O . SER A 1 89 ? 8.540 2.489 -6.953 1.00 91.94 89 SER A O 1
ATOM 686 N N . ILE A 1 90 ? 9.511 4.492 -6.718 1.00 90.44 90 ILE A N 1
ATOM 687 C CA . ILE A 1 90 ? 9.763 4.663 -8.161 1.00 90.44 90 ILE A CA 1
ATOM 688 C C . ILE A 1 90 ? 10.598 3.520 -8.757 1.00 90.44 90 ILE A C 1
ATOM 690 O O . ILE A 1 90 ? 10.285 3.035 -9.843 1.00 90.44 90 ILE A O 1
ATOM 694 N N . SER A 1 91 ? 11.641 3.059 -8.060 1.00 91.44 91 SER A N 1
ATOM 695 C CA . SER A 1 91 ? 12.467 1.946 -8.545 1.00 91.44 91 SER A CA 1
ATOM 696 C C . SER A 1 91 ? 11.672 0.642 -8.628 1.00 91.44 91 SER A C 1
ATOM 698 O O . SER A 1 91 ? 11.704 -0.034 -9.658 1.00 91.44 91 SER A O 1
ATOM 700 N N . ASP A 1 92 ? 10.909 0.323 -7.579 1.00 91.94 92 ASP A N 1
ATOM 701 C CA . ASP A 1 92 ? 10.092 -0.889 -7.527 1.00 91.94 92 ASP A CA 1
ATOM 702 C C . ASP A 1 92 ? 8.939 -0.836 -8.537 1.00 91.94 92 ASP A C 1
ATOM 704 O O . ASP A 1 92 ? 8.559 -1.862 -9.101 1.00 91.94 92 ASP A O 1
ATOM 708 N N . LEU A 1 93 ? 8.421 0.364 -8.819 1.00 93.75 93 LEU A N 1
ATOM 709 C CA . LEU A 1 93 ? 7.404 0.610 -9.832 1.00 93.75 93 LEU A CA 1
ATOM 710 C C . LEU A 1 93 ? 7.916 0.215 -11.220 1.00 93.75 93 LEU A C 1
ATOM 712 O O . LEU A 1 93 ? 7.316 -0.654 -11.850 1.00 93.75 93 LEU A O 1
ATOM 716 N N . PHE A 1 94 ? 9.048 0.770 -11.669 1.00 93.19 94 PHE A N 1
ATOM 717 C CA . PHE A 1 94 ? 9.627 0.426 -12.975 1.00 93.19 94 PHE A CA 1
ATOM 718 C C . PHE A 1 94 ? 9.938 -1.068 -13.095 1.00 93.19 94 PHE A C 1
ATOM 720 O O . PHE A 1 94 ? 9.569 -1.699 -14.086 1.00 93.19 94 PHE A O 1
ATOM 727 N N . GLN A 1 95 ? 10.547 -1.656 -12.064 1.00 94.56 95 GLN A N 1
ATOM 728 C CA . GLN A 1 95 ? 10.859 -3.085 -12.053 1.00 94.56 95 GLN A CA 1
ATOM 729 C C . GLN A 1 95 ? 9.589 -3.950 -12.094 1.00 94.56 95 GLN A C 1
ATOM 731 O O . GLN A 1 95 ? 9.544 -4.980 -12.771 1.00 94.56 95 GLN A O 1
ATOM 736 N N . SER A 1 96 ? 8.533 -3.536 -11.393 1.00 93.75 96 SER A N 1
ATOM 737 C CA . SER A 1 96 ? 7.256 -4.254 -11.370 1.00 93.75 96 SER A CA 1
ATOM 738 C C . SER A 1 96 ? 6.462 -4.143 -12.670 1.00 93.75 96 SER A C 1
ATOM 740 O O . SER A 1 96 ? 5.776 -5.099 -13.021 1.00 93.75 96 SER A O 1
ATOM 742 N N . PHE A 1 97 ? 6.580 -3.031 -13.400 1.00 93.56 97 PHE A N 1
ATOM 743 C CA . PHE A 1 97 ? 6.036 -2.910 -14.752 1.00 93.56 97 PHE A CA 1
ATOM 744 C C . PHE A 1 97 ? 6.795 -3.800 -15.734 1.00 93.56 97 PHE A C 1
ATOM 746 O O . PHE A 1 97 ? 6.169 -4.547 -16.479 1.00 93.56 97 PHE A O 1
ATOM 753 N N . ALA A 1 98 ? 8.130 -3.774 -15.696 1.00 93.50 98 ALA A N 1
ATOM 754 C CA . ALA A 1 98 ? 8.963 -4.564 -16.602 1.00 93.50 98 ALA A CA 1
ATOM 755 C C . ALA A 1 98 ? 8.755 -6.079 -16.441 1.00 93.50 98 ALA A C 1
ATOM 757 O O . ALA A 1 98 ? 8.807 -6.820 -17.416 1.00 93.50 98 ALA A O 1
ATOM 758 N N . SER A 1 99 ? 8.497 -6.537 -15.215 1.00 95.69 99 SER A N 1
ATOM 759 C CA . SER A 1 99 ? 8.234 -7.951 -14.910 1.00 95.69 99 SER A CA 1
ATOM 760 C C . SER A 1 99 ? 6.759 -8.356 -15.015 1.00 95.69 99 SER A C 1
ATOM 762 O O . SER A 1 99 ? 6.448 -9.527 -14.831 1.00 95.69 99 SER A O 1
ATOM 764 N N . GLY A 1 100 ? 5.835 -7.411 -15.225 1.00 94.19 100 GLY A N 1
ATOM 765 C CA . GLY A 1 100 ? 4.388 -7.659 -15.156 1.00 94.19 100 GLY A CA 1
ATOM 766 C C . GLY A 1 100 ? 3.834 -7.872 -13.739 1.00 94.19 100 GLY A C 1
ATOM 767 O O . GLY A 1 100 ? 2.620 -7.921 -13.557 1.00 94.19 100 GLY A O 1
ATOM 768 N N . ARG A 1 101 ? 4.684 -7.927 -12.705 1.00 96.38 101 ARG A N 1
ATOM 769 C CA . ARG A 1 101 ? 4.274 -8.156 -11.309 1.00 96.38 101 ARG A CA 1
ATOM 770 C C . ARG A 1 101 ? 3.208 -7.167 -10.832 1.00 96.38 101 ARG A C 1
ATOM 772 O O . ARG A 1 101 ? 2.291 -7.577 -10.129 1.00 96.38 101 ARG A O 1
ATOM 779 N N . LEU A 1 102 ? 3.304 -5.888 -11.214 1.00 95.25 102 LEU A N 1
ATOM 780 C CA . LEU A 1 102 ? 2.324 -4.876 -10.791 1.00 95.25 102 LEU A CA 1
ATOM 781 C C . LEU A 1 102 ? 0.908 -5.207 -11.268 1.00 95.25 102 LEU A C 1
ATOM 783 O O . LEU A 1 102 ? -0.050 -4.946 -10.550 1.00 95.25 102 LEU A O 1
ATOM 787 N N . TYR A 1 103 ? 0.782 -5.789 -12.461 1.00 96.44 103 TYR A N 1
ATOM 788 C CA . TYR A 1 103 ? -0.513 -6.142 -13.027 1.00 96.44 103 TYR A CA 1
ATOM 789 C C . TYR A 1 103 ? -1.235 -7.158 -12.140 1.00 96.44 103 TYR A C 1
ATOM 791 O O . TYR A 1 103 ? -2.359 -6.905 -11.723 1.00 96.44 103 TYR A O 1
ATOM 799 N N . HIS A 1 104 ? -0.552 -8.236 -11.749 1.00 95.69 104 HIS A N 1
ATOM 800 C CA . HIS A 1 104 ? -1.117 -9.242 -10.846 1.00 95.69 104 HIS A CA 1
ATOM 801 C C . HIS A 1 104 ? -1.431 -8.689 -9.456 1.00 95.69 104 HIS A C 1
ATOM 803 O O . HIS A 1 104 ? -2.438 -9.064 -8.856 1.00 95.69 104 HIS A O 1
ATOM 809 N N . GLN A 1 105 ? -0.599 -7.778 -8.942 1.00 95.06 105 GLN A N 1
ATOM 810 C CA . GLN A 1 105 ? -0.880 -7.105 -7.674 1.00 95.06 105 GLN A CA 1
ATOM 811 C C . GLN A 1 105 ? -2.193 -6.316 -7.760 1.00 95.06 105 GLN A C 1
ATOM 813 O O . GLN A 1 105 ? -3.067 -6.494 -6.916 1.00 95.06 105 GLN A O 1
ATOM 818 N N . VAL A 1 106 ? -2.365 -5.500 -8.803 1.00 95.00 106 VAL A N 1
ATOM 819 C CA . VAL A 1 106 ? -3.578 -4.693 -9.001 1.00 95.00 106 VAL A CA 1
ATOM 820 C C . VAL A 1 106 ? -4.801 -5.568 -9.279 1.00 95.00 106 VAL A C 1
ATOM 822 O O . VAL A 1 106 ? -5.854 -5.314 -8.706 1.00 95.00 106 VAL A O 1
ATOM 825 N N . GLU A 1 107 ? -4.670 -6.609 -10.102 1.00 96.44 107 GLU A N 1
ATOM 826 C CA . GLU A 1 107 ? -5.738 -7.579 -10.373 1.00 96.44 107 GLU A CA 1
ATOM 827 C C . GLU A 1 107 ? -6.242 -8.205 -9.070 1.00 96.44 107 GLU A C 1
ATOM 829 O O . GLU A 1 107 ? -7.433 -8.153 -8.768 1.00 96.44 107 GLU A O 1
ATOM 834 N N . THR A 1 108 ? -5.314 -8.674 -8.234 1.00 96.56 108 THR A N 1
ATOM 835 C CA . THR A 1 108 ? -5.639 -9.223 -6.917 1.00 96.56 108 THR A CA 1
ATOM 836 C C . THR A 1 108 ? -6.330 -8.169 -6.048 1.00 96.56 108 THR A C 1
ATOM 838 O O . THR A 1 108 ? -7.383 -8.432 -5.478 1.00 96.56 108 THR A O 1
ATOM 841 N N . MET A 1 109 ? -5.811 -6.941 -5.976 1.00 96.69 109 MET A N 1
ATOM 842 C CA . MET A 1 109 ? -6.441 -5.877 -5.187 1.00 96.69 109 MET A CA 1
ATOM 843 C C . MET A 1 109 ? -7.884 -5.585 -5.623 1.00 96.69 109 MET A C 1
ATOM 845 O O . MET A 1 109 ? -8.746 -5.441 -4.759 1.00 96.69 109 MET A O 1
ATOM 849 N N . VAL A 1 110 ? -8.156 -5.531 -6.931 1.00 95.44 110 VAL A N 1
ATOM 850 C CA . VAL A 1 110 ? -9.500 -5.290 -7.489 1.00 95.44 110 VAL A CA 1
ATOM 851 C C . VAL A 1 110 ? -10.456 -6.453 -7.188 1.00 95.44 110 VAL A C 1
ATOM 853 O O . VAL A 1 110 ? -11.648 -6.223 -6.999 1.00 95.44 110 VAL A O 1
ATOM 856 N N . CYS A 1 111 ? -9.961 -7.692 -7.097 1.00 97.06 111 CYS A N 1
ATOM 857 C CA . CYS A 1 111 ? -10.787 -8.846 -6.730 1.00 97.06 111 CYS A CA 1
ATOM 858 C C . CYS A 1 111 ? -11.284 -8.797 -5.276 1.00 97.06 111 CYS A C 1
ATOM 860 O O . CYS A 1 111 ? -12.398 -9.240 -5.002 1.00 97.06 111 CYS A O 1
ATOM 862 N N . TYR A 1 112 ? -10.472 -8.280 -4.348 1.00 96.12 112 TYR A N 1
ATOM 863 C CA . TYR A 1 112 ? -10.783 -8.304 -2.911 1.00 96.12 112 TYR A CA 1
ATOM 864 C C . TYR A 1 112 ? -11.319 -6.976 -2.364 1.00 96.12 112 TYR A C 1
ATOM 866 O O . TYR A 1 112 ? -12.003 -6.974 -1.341 1.00 96.12 112 TYR A O 1
ATOM 874 N N . TYR A 1 113 ? -11.031 -5.850 -3.021 1.00 95.75 113 TYR A N 1
ATOM 875 C CA . TYR A 1 113 ? -11.377 -4.519 -2.531 1.00 95.75 113 TYR A CA 1
ATOM 876 C C . TYR A 1 113 ? -12.105 -3.690 -3.583 1.00 95.75 113 TYR A C 1
ATOM 878 O O . TYR A 1 113 ? -11.736 -3.651 -4.753 1.00 95.75 113 TYR A O 1
ATOM 886 N N . MET A 1 114 ? -13.114 -2.946 -3.128 1.00 95.44 114 MET A N 1
ATOM 887 C CA . MET A 1 114 ? -13.881 -2.035 -3.982 1.00 95.44 114 MET A CA 1
ATOM 888 C C . MET A 1 114 ? -13.050 -0.831 -4.433 1.00 95.44 114 MET A C 1
ATOM 890 O O . MET A 1 114 ? -13.271 -0.294 -5.515 1.00 95.44 114 MET A O 1
ATOM 894 N N . ILE A 1 115 ? -12.125 -0.375 -3.584 1.00 96.56 115 ILE A N 1
ATOM 895 C CA . ILE A 1 115 ? -11.326 0.828 -3.813 1.00 96.56 115 ILE A CA 1
ATOM 896 C C . ILE A 1 115 ? -9.844 0.483 -3.604 1.00 96.56 115 ILE A C 1
ATOM 898 O O . ILE A 1 115 ? -9.297 0.720 -2.522 1.00 96.56 115 ILE A O 1
ATOM 902 N N . PRO A 1 116 ? -9.185 -0.096 -4.618 1.00 95.81 116 PRO A N 1
ATOM 903 C CA . PRO A 1 116 ? -7.749 -0.317 -4.591 1.00 95.81 116 PRO A CA 1
ATOM 904 C C . PRO A 1 116 ? -6.998 0.980 -4.910 1.00 95.81 116 PRO A C 1
ATOM 906 O O . PRO A 1 116 ? -7.321 1.686 -5.866 1.00 95.81 116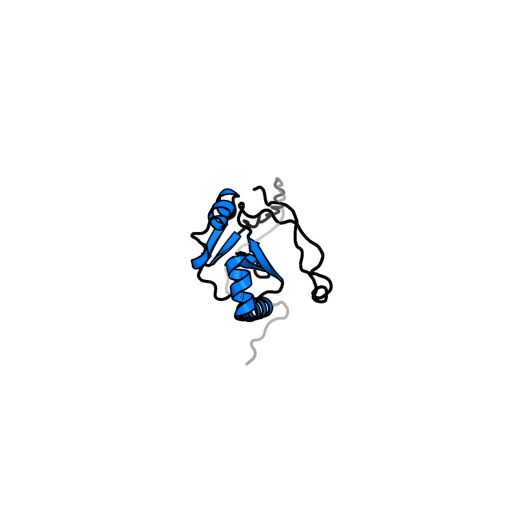 PRO A O 1
ATOM 909 N N . ILE A 1 117 ? -5.982 1.304 -4.111 1.00 96.44 117 ILE A N 1
ATOM 910 C CA . ILE A 1 117 ? -5.179 2.522 -4.265 1.00 96.44 117 ILE A CA 1
ATOM 911 C C . ILE A 1 117 ? -3.709 2.144 -4.447 1.00 96.44 117 ILE A C 1
ATOM 913 O O . ILE A 1 117 ? -3.124 1.478 -3.600 1.00 96.44 117 ILE A O 1
ATOM 917 N N . LEU A 1 118 ? -3.081 2.625 -5.520 1.00 95.81 118 LEU A N 1
ATOM 918 C CA . LEU A 1 118 ? -1.630 2.549 -5.691 1.00 95.81 118 LEU A CA 1
ATOM 919 C C . LEU A 1 118 ? -0.992 3.859 -5.214 1.00 95.81 118 LEU A C 1
ATOM 921 O O . LEU A 1 118 ? -1.168 4.906 -5.837 1.00 95.81 118 LEU A O 1
ATOM 925 N N . LEU A 1 119 ? -0.244 3.801 -4.115 1.00 94.25 119 LEU A N 1
ATOM 926 C CA . LEU A 1 119 ? 0.502 4.927 -3.564 1.00 94.25 119 LEU A CA 1
ATOM 927 C C . LEU A 1 119 ? 1.941 4.904 -4.087 1.00 94.25 119 LEU A C 1
ATOM 929 O O . LEU A 1 119 ? 2.724 4.025 -3.727 1.00 94.25 119 LEU A O 1
ATOM 933 N N . ILE A 1 120 ? 2.298 5.891 -4.908 1.00 92.56 120 ILE A N 1
ATOM 934 C CA . ILE A 1 120 ? 3.651 6.033 -5.456 1.00 92.56 120 ILE A CA 1
ATOM 935 C C . ILE A 1 120 ? 4.447 7.010 -4.590 1.00 92.56 120 ILE A C 1
ATOM 937 O O . ILE A 1 120 ? 4.063 8.167 -4.431 1.00 92.56 120 ILE A O 1
ATOM 941 N N . GLU A 1 121 ? 5.562 6.542 -4.040 1.00 86.12 121 GLU A N 1
ATOM 942 C CA . GLU A 1 121 ? 6.463 7.335 -3.208 1.00 86.12 121 GLU A CA 1
ATOM 943 C C . GLU A 1 121 ? 7.688 7.805 -3.997 1.00 86.12 121 GLU A C 1
ATOM 945 O O . GLU A 1 121 ? 8.350 7.018 -4.682 1.00 86.12 121 GLU A O 1
ATOM 950 N N . PHE A 1 122 ? 8.017 9.087 -3.840 1.00 82.62 122 PHE A N 1
ATOM 951 C CA . PHE A 1 122 ? 9.168 9.734 -4.458 1.00 82.62 122 PHE A CA 1
ATOM 952 C C . PHE A 1 122 ? 10.274 9.969 -3.427 1.00 82.62 122 PHE A C 1
ATOM 954 O O . PHE A 1 122 ? 10.007 10.337 -2.284 1.00 82.62 122 PHE A O 1
ATOM 961 N N . SER A 1 123 ? 11.527 9.798 -3.846 1.00 76.94 123 SER A N 1
ATOM 962 C CA . SER A 1 123 ? 12.691 10.226 -3.064 1.00 76.94 123 SER A CA 1
ATOM 963 C C . SER A 1 123 ? 12.851 11.745 -3.166 1.00 76.94 123 SER A C 1
ATOM 965 O O . SER A 1 123 ? 12.713 12.303 -4.255 1.00 76.94 123 SER A O 1
ATOM 967 N N . GLN A 1 124 ? 13.178 12.408 -2.053 1.00 65.69 124 GLN A N 1
ATOM 968 C CA . GLN A 1 124 ? 13.328 13.872 -1.979 1.00 65.69 124 GLN A CA 1
ATOM 969 C C . GLN A 1 124 ? 14.435 14.416 -2.902 1.00 65.69 124 GLN A C 1
ATOM 971 O O . GLN A 1 124 ? 14.380 15.568 -3.321 1.00 65.69 124 GLN A O 1
ATOM 976 N N . ASP A 1 125 ? 15.384 13.565 -3.295 1.00 61.25 125 ASP A N 1
ATOM 977 C CA . ASP A 1 125 ? 16.558 13.940 -4.092 1.00 61.25 125 ASP A CA 1
ATOM 978 C C . ASP A 1 125 ? 16.266 14.050 -5.600 1.00 61.25 125 ASP A C 1
ATOM 980 O O . ASP A 1 125 ? 17.139 14.415 -6.388 1.00 61.25 125 ASP A O 1
ATOM 984 N N . LYS A 1 126 ? 15.043 13.715 -6.035 1.00 54.03 126 LYS A N 1
ATOM 985 C CA . LYS A 1 126 ? 14.621 13.779 -7.441 1.00 54.03 126 LYS A CA 1
ATOM 986 C C . LYS A 1 126 ? 13.393 14.673 -7.572 1.00 54.03 126 LYS A C 1
ATOM 988 O O . LYS A 1 126 ? 12.260 14.210 -7.483 1.00 54.03 126 LYS A O 1
ATOM 993 N N . SER A 1 127 ? 13.628 15.965 -7.803 1.00 46.84 127 SER A N 1
ATOM 994 C CA . SER A 1 127 ? 12.565 16.912 -8.152 1.00 46.84 127 SER A CA 1
ATOM 995 C C . SER A 1 127 ? 11.935 16.508 -9.486 1.00 46.84 127 SER A C 1
ATOM 997 O O . SER A 1 127 ? 12.630 16.344 -10.491 1.00 46.84 127 SER A O 1
ATOM 999 N N . PHE A 1 128 ? 10.620 16.306 -9.494 1.00 50.62 128 PHE A N 1
ATOM 1000 C CA . PHE A 1 128 ? 9.889 15.951 -10.701 1.00 50.62 128 PHE A CA 1
ATOM 1001 C C . PHE A 1 128 ? 9.443 17.211 -11.445 1.00 50.62 128 PHE A C 1
ATOM 1003 O O . PHE A 1 128 ? 8.655 18.005 -10.934 1.00 50.62 128 PHE A O 1
ATOM 1010 N N . SER A 1 129 ? 9.897 17.367 -12.688 1.00 47.28 129 SER A N 1
ATOM 1011 C CA . SER A 1 129 ? 9.248 18.238 -13.668 1.00 47.28 129 SER A CA 1
ATOM 1012 C C . SER A 1 129 ? 8.202 17.405 -14.410 1.00 47.28 129 SER A C 1
ATOM 1014 O O . SER A 1 129 ? 8.556 16.507 -15.173 1.00 47.28 129 SER A O 1
ATOM 1016 N N . PHE A 1 130 ? 6.914 17.682 -14.192 1.00 44.91 130 PHE A N 1
ATOM 1017 C CA . PHE A 1 130 ? 5.819 17.021 -14.909 1.00 44.91 130 PHE A CA 1
ATOM 1018 C C . PHE A 1 130 ? 5.830 17.466 -16.380 1.00 44.91 130 PHE A C 1
ATOM 1020 O O . PHE A 1 130 ? 5.136 18.404 -16.762 1.00 44.91 130 PHE A O 1
ATOM 1027 N N . GLN A 1 131 ? 6.631 16.820 -17.234 1.00 46.09 131 GLN A N 1
ATOM 1028 C CA . GLN A 1 131 ? 6.454 16.950 -18.679 1.00 46.09 131 GLN A CA 1
ATOM 1029 C C . GLN A 1 131 ? 5.231 16.124 -19.091 1.00 46.09 131 GLN A C 1
ATOM 1031 O O . GLN A 1 131 ? 5.257 14.898 -19.147 1.00 46.09 131 GLN A O 1
ATOM 1036 N N . VAL A 1 132 ? 4.145 16.838 -19.391 1.00 48.12 132 VAL A N 1
ATOM 1037 C CA . VAL A 1 132 ? 2.793 16.360 -19.751 1.00 48.12 132 VAL A CA 1
ATOM 1038 C C . VAL A 1 132 ? 2.752 15.454 -21.007 1.00 48.12 132 VAL A C 1
ATOM 1040 O O . VAL A 1 132 ? 1.689 15.000 -21.416 1.00 48.12 132 VAL A O 1
ATOM 1043 N N . HIS A 1 133 ? 3.882 15.120 -21.634 1.00 42.81 133 HIS A N 1
ATOM 1044 C CA . HIS A 1 133 ? 3.902 14.488 -22.959 1.00 42.81 133 HIS A CA 1
ATOM 1045 C C . HIS A 1 133 ? 3.600 12.976 -23.005 1.00 42.81 133 HIS A C 1
ATOM 1047 O O . HIS A 1 133 ? 3.451 12.440 -24.098 1.00 42.81 133 HIS A O 1
ATOM 1053 N N . ILE A 1 134 ? 3.449 12.278 -21.871 1.00 46.47 134 ILE A N 1
ATOM 1054 C CA . ILE A 1 134 ? 3.273 10.804 -21.857 1.00 46.47 134 ILE A CA 1
ATOM 1055 C C . ILE A 1 134 ? 1.819 10.333 -21.622 1.00 46.47 134 ILE A C 1
ATOM 1057 O O . ILE A 1 134 ? 1.519 9.153 -21.779 1.00 46.47 134 ILE A O 1
ATOM 1061 N N . TRP A 1 135 ? 0.859 11.219 -21.333 1.00 40.16 135 TRP A N 1
ATOM 1062 C CA . TRP A 1 135 ? -0.457 10.780 -20.823 1.00 40.16 135 TRP A CA 1
ATOM 1063 C C . TRP A 1 135 ? -1.639 10.790 -21.801 1.00 40.16 135 TRP A C 1
ATOM 1065 O O . TRP A 1 135 ? -2.773 10.585 -21.374 1.00 40.16 135 TRP A O 1
ATOM 1075 N N . ARG A 1 136 ? -1.428 10.910 -23.119 1.00 42.25 136 ARG A N 1
ATOM 1076 C CA . ARG A 1 136 ? -2.558 10.807 -24.070 1.00 42.25 136 ARG A CA 1
ATOM 1077 C C . ARG A 1 136 ? -3.078 9.376 -24.287 1.00 42.25 136 ARG A C 1
ATOM 1079 O O . ARG A 1 136 ? -4.094 9.218 -24.949 1.00 42.25 136 ARG A O 1
ATOM 1086 N N . HIS A 1 137 ? -2.421 8.357 -23.722 1.00 45.47 137 HIS A N 1
ATOM 1087 C CA . HIS A 1 137 ? -2.764 6.944 -23.951 1.00 45.47 137 HIS A CA 1
ATOM 1088 C C . HIS A 1 137 ? -3.343 6.185 -22.742 1.00 45.47 137 HIS A C 1
ATOM 1090 O O . HIS A 1 137 ? -3.820 5.069 -22.918 1.00 45.47 137 HIS A O 1
ATOM 1096 N N . LEU A 1 138 ? -3.324 6.761 -21.533 1.00 46.25 138 LEU A N 1
ATOM 1097 C CA . LEU A 1 138 ? -3.744 6.063 -20.303 1.00 46.25 138 LEU A CA 1
ATOM 1098 C C . LEU A 1 138 ? -5.071 6.566 -19.707 1.00 46.25 138 LEU A C 1
ATOM 1100 O O . LEU A 1 138 ? -5.601 5.953 -18.781 1.00 46.25 138 LEU A O 1
ATOM 1104 N N . VAL A 1 139 ? -5.663 7.630 -20.259 1.00 43.72 139 VAL A N 1
ATOM 1105 C CA . VAL A 1 139 ? -7.002 8.095 -19.862 1.00 43.72 139 VAL A CA 1
ATOM 1106 C C . VAL A 1 139 ? -8.068 7.277 -20.594 1.00 43.72 139 VAL A C 1
ATOM 1108 O O . VAL A 1 139 ? -8.714 7.751 -21.520 1.00 43.72 139 VAL A O 1
ATOM 1111 N N . SER A 1 140 ? -8.236 6.020 -20.189 1.00 44.50 140 SER A N 1
ATOM 1112 C CA . SER A 1 140 ? -9.467 5.270 -20.480 1.00 44.50 140 SER A CA 1
ATOM 1113 C C . SER A 1 140 ? -9.976 4.442 -19.300 1.00 44.50 140 SER A C 1
ATOM 1115 O O . SER A 1 140 ? -11.084 3.919 -19.379 1.00 44.50 140 SER A O 1
ATOM 1117 N N . TYR A 1 141 ? -9.236 4.347 -18.191 1.00 42.06 141 TYR A N 1
ATOM 1118 C CA . TYR A 1 141 ? -9.692 3.608 -17.015 1.00 42.06 141 TYR A CA 1
ATOM 1119 C C . TYR A 1 141 ? -9.940 4.551 -15.840 1.00 42.06 141 TYR A C 1
ATOM 1121 O O . TYR A 1 141 ? -9.119 5.388 -15.465 1.00 42.06 141 TYR A O 1
ATOM 1129 N N . HIS A 1 142 ? -11.162 4.441 -15.341 1.00 44.94 142 HIS A N 1
ATOM 1130 C CA . HIS A 1 142 ? -11.810 5.296 -14.368 1.00 44.94 142 HIS A CA 1
ATOM 1131 C C . HIS A 1 142 ? -10.999 5.402 -13.061 1.00 44.94 142 HIS A C 1
ATOM 1133 O O . HIS A 1 142 ? -10.694 4.403 -12.420 1.00 44.94 142 HIS A O 1
ATOM 1139 N N . SER A 1 143 ? -10.740 6.648 -12.647 1.00 44.94 143 SER A N 1
ATOM 1140 C CA . SER A 1 143 ? -10.344 7.068 -11.294 1.00 44.94 143 SER A CA 1
ATOM 1141 C C . SER A 1 143 ? -8.900 6.803 -10.820 1.00 44.94 143 SER A C 1
ATOM 1143 O O . SER A 1 143 ? -8.686 6.250 -9.745 1.00 44.94 143 SER A O 1
ATOM 1145 N N . PHE A 1 144 ? -7.901 7.352 -11.519 1.00 44.34 144 PHE A N 1
ATOM 1146 C CA . PHE A 1 144 ? -6.621 7.716 -10.891 1.00 44.34 144 PHE A CA 1
ATOM 1147 C C . PHE A 1 144 ? -6.655 9.186 -10.442 1.00 44.34 144 PHE A C 1
ATOM 1149 O O . PHE A 1 144 ? -6.642 10.097 -11.269 1.00 44.34 144 PHE A O 1
ATOM 1156 N N . LYS A 1 145 ? -6.698 9.439 -9.127 1.00 37.44 145 LYS A N 1
ATOM 1157 C CA . LYS A 1 145 ? -6.467 10.777 -8.556 1.00 37.44 145 LYS A CA 1
ATOM 1158 C C . LYS A 1 145 ? -5.007 10.887 -8.127 1.00 37.44 145 LYS A C 1
ATOM 1160 O O . LYS A 1 145 ? -4.632 10.386 -7.074 1.00 37.44 145 LYS A O 1
ATOM 1165 N N . PHE A 1 146 ? -4.201 11.569 -8.932 1.00 41.16 146 PHE A N 1
ATOM 1166 C CA . PHE A 1 146 ? -2.865 12.008 -8.534 1.00 41.16 146 PHE A CA 1
ATOM 1167 C C . PHE A 1 146 ? -2.988 13.368 -7.841 1.00 41.16 146 PHE A C 1
ATOM 1169 O O . PHE A 1 146 ? -3.351 14.360 -8.473 1.00 41.16 146 PHE A O 1
ATOM 1176 N N . THR A 1 147 ? -2.732 13.432 -6.534 1.00 36.53 147 THR A N 1
ATOM 1177 C CA . THR A 1 147 ? -2.670 14.710 -5.815 1.00 36.53 147 THR A CA 1
ATOM 1178 C C . THR A 1 147 ? -1.254 15.272 -5.920 1.00 36.53 147 THR A C 1
ATOM 1180 O O . THR A 1 147 ? -0.328 14.716 -5.340 1.00 36.53 147 THR A O 1
ATOM 1183 N N . ASN A 1 148 ? -1.086 16.392 -6.625 1.00 36.34 148 ASN A N 1
ATOM 1184 C CA . ASN A 1 148 ? 0.176 17.146 -6.730 1.00 36.34 148 ASN A CA 1
ATOM 1185 C C . ASN A 1 148 ? 0.472 17.995 -5.476 1.00 36.34 148 ASN A C 1
ATOM 1187 O O . ASN A 1 148 ? 0.959 19.116 -5.578 1.00 36.34 148 ASN A O 1
ATOM 1191 N N . GLN A 1 149 ? 0.146 17.494 -4.285 1.00 34.62 149 GLN A N 1
ATOM 1192 C CA . GLN A 1 149 ? 0.452 18.190 -3.038 1.00 34.62 149 GLN A CA 1
ATOM 1193 C C . GLN A 1 149 ? 1.461 17.361 -2.246 1.00 34.62 149 GLN A C 1
ATOM 1195 O O . GLN A 1 149 ? 1.221 16.164 -2.056 1.00 34.62 149 GLN A O 1
ATOM 1200 N N . PRO A 1 150 ? 2.579 17.951 -1.780 1.00 33.22 150 PRO A N 1
ATOM 1201 C CA . PRO A 1 150 ? 3.407 17.290 -0.789 1.00 33.22 150 PRO A CA 1
ATOM 1202 C C . PRO A 1 150 ? 2.531 17.047 0.442 1.00 33.22 150 PRO A C 1
ATOM 1204 O O . PRO A 1 150 ? 1.931 17.978 0.978 1.00 33.22 150 PRO A O 1
ATOM 1207 N N . ILE A 1 151 ? 2.424 15.791 0.872 1.00 37.72 151 ILE A N 1
ATOM 1208 C CA . ILE A 1 151 ? 1.802 15.449 2.151 1.00 37.72 151 ILE A CA 1
ATOM 1209 C C . ILE A 1 151 ? 2.775 15.934 3.228 1.00 37.72 151 ILE A C 1
ATOM 1211 O O . ILE A 1 151 ? 3.661 15.203 3.664 1.00 37.72 151 ILE A O 1
ATOM 1215 N N . VAL A 1 152 ? 2.659 17.210 3.591 1.00 28.31 152 VAL A N 1
ATOM 1216 C CA . VAL A 1 152 ? 3.224 17.733 4.830 1.00 28.31 152 VAL A CA 1
ATOM 1217 C C . VAL A 1 152 ? 2.239 17.342 5.922 1.00 28.31 152 VAL A C 1
ATOM 1219 O O . VAL A 1 152 ? 1.076 17.739 5.903 1.00 28.31 152 VAL A O 1
ATOM 1222 N N . VAL A 1 153 ? 2.716 16.461 6.792 1.00 35.97 153 VAL A N 1
ATOM 1223 C CA . VAL A 1 153 ? 2.047 15.957 7.992 1.00 35.97 153 VAL A CA 1
ATOM 1224 C C . VAL A 1 153 ? 1.676 17.112 8.909 1.00 35.97 153 VAL A C 1
ATOM 1226 O O . VAL A 1 153 ? 2.555 17.946 9.197 1.00 35.97 153 VAL A O 1
#

Organism: Vanilla planifolia (NCBI:txid51239)

Secondary structure (DSSP, 8-state):
-PPP--TT-----------------------------------EEEEEGGGTTSHHHHHHHHTT-EEEEE--SS-SEEEETTEEEEEEEHHHHHHHHHTSHHHHHHHHHHHH-SEEEEEEE--TTS-----GGGGGGTTTSS------S----

pLDDT: mean 70.45, std 25.29, range [28.31, 97.25]

InterPro domains:
  IPR006166 ERCC4 domain [PF02732] (47-128)
  IPR006166 ERCC4 domain [SM00891] (44-124)
  IPR011335 Restriction endonuclease type II-like [SSF52980] (41-130)
  IPR047520 DNA repair endonuclease XPF, nuclease domain [cd20078] (44-131)